Protein AF-A0A926YH05-F1 (afdb_monomer)

Secondary structure (DSSP, 8-state):
--PPPPTHHHHHHHHHHHHHHHHHHHHS------PPP--HHHHHHHHHHHTSTTS-HHHHHHHHHGGG-------------SSPPTTTT-HHHHHHHSS--

Solvent-accessible surface area (backbone atoms only — not comparable to full-atom values): 6887 Å² total; per-residue (Å²): 140,86,86,79,83,66,80,66,61,64,54,54,54,54,52,53,52,52,52,51,54,56,53,51,63,70,73,53,79,80,86,73,86,78,78,81,76,84,58,68,66,61,52,52,56,53,47,64,67,67,66,51,66,99,54,53,72,65,55,58,50,46,70,69,49,50,87,76,65,80,89,85,86,85,88,79,90,77,83,72,66,95,56,83,54,75,66,73,68,32,72,67,51,38,74,79,54,56,90,84,114

Radius of gyration: 49.0 Å; Cα contacts (8 Å, |Δi|>4): 9; chains: 1; bounding box: 61×43×142 Å

Structure (mmCIF, N/CA/C/O backbone):
data_AF-A0A926YH05-F1
#
_entry.id   AF-A0A926YH05-F1
#
loop_
_atom_site.group_PDB
_atom_site.id
_atom_site.type_symbol
_atom_site.label_atom_id
_atom_site.label_alt_id
_atom_site.label_comp_id
_atom_site.label_asym_id
_atom_site.label_entity_id
_atom_site.label_seq_id
_atom_site.pdbx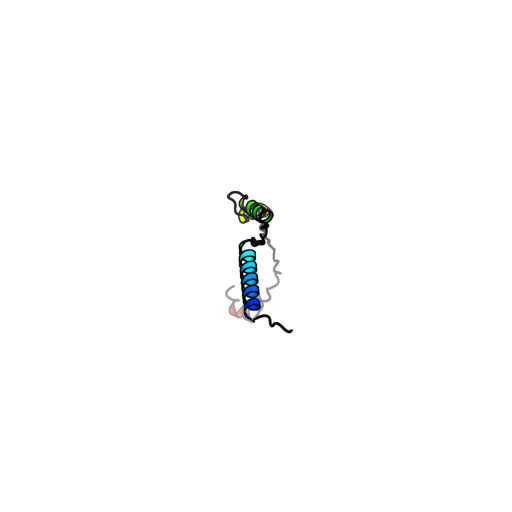_PDB_ins_code
_atom_site.Cartn_x
_atom_site.Cartn_y
_atom_site.Cartn_z
_atom_site.occupancy
_atom_site.B_iso_or_equiv
_atom_site.auth_seq_id
_atom_site.auth_comp_id
_atom_site.auth_asym_id
_atom_site.auth_atom_id
_atom_site.pdbx_PDB_model_num
ATOM 1 N N . MET A 1 1 ? 48.830 -30.789 91.844 1.00 37.47 1 MET A N 1
ATOM 2 C CA . MET A 1 1 ? 47.368 -31.021 91.882 1.00 37.47 1 MET A CA 1
ATOM 3 C C . MET A 1 1 ? 46.812 -30.698 90.504 1.00 37.47 1 MET A C 1
ATOM 5 O O . MET A 1 1 ? 46.842 -29.544 90.108 1.00 37.47 1 MET A O 1
ATOM 9 N N . ARG A 1 2 ? 46.452 -31.716 89.716 1.00 49.06 2 ARG A N 1
ATOM 10 C CA . ARG A 1 2 ? 46.092 -31.577 88.297 1.00 49.06 2 ARG A CA 1
ATOM 11 C C . ARG A 1 2 ? 44.720 -32.228 88.115 1.00 49.06 2 ARG A C 1
ATOM 13 O O . ARG A 1 2 ? 44.640 -33.440 87.953 1.00 49.06 2 ARG A O 1
ATOM 20 N N . PHE A 1 3 ? 43.653 -31.444 88.266 1.00 54.66 3 PHE A N 1
ATOM 21 C CA . PHE A 1 3 ? 42.282 -31.936 88.118 1.00 54.66 3 PHE A CA 1
ATOM 22 C C . PHE A 1 3 ? 41.826 -31.790 86.664 1.00 54.66 3 PHE A C 1
ATOM 24 O O . PHE A 1 3 ? 41.892 -30.719 86.066 1.00 54.66 3 PHE A O 1
ATOM 31 N N . SER A 1 4 ? 41.453 -32.935 86.103 1.00 59.97 4 SER A N 1
ATOM 32 C CA . SER A 1 4 ? 41.059 -33.177 84.719 1.00 59.97 4 SER A CA 1
ATOM 33 C C . SER A 1 4 ? 39.593 -32.785 84.501 1.00 59.97 4 SER A C 1
ATOM 35 O O . SER A 1 4 ? 38.737 -33.186 85.289 1.00 59.97 4 SER A O 1
ATOM 37 N N . TYR A 1 5 ? 39.288 -32.028 83.441 1.00 63.09 5 TYR A N 1
ATOM 38 C CA . TYR A 1 5 ? 37.907 -31.729 83.043 1.00 63.09 5 TYR A CA 1
ATOM 39 C C . TYR A 1 5 ? 37.321 -32.915 82.254 1.00 63.09 5 TYR A C 1
ATOM 41 O O . TYR A 1 5 ? 37.910 -33.314 81.244 1.00 63.09 5 TYR A O 1
ATOM 49 N N . PRO A 1 6 ? 36.177 -33.495 82.664 1.00 63.59 6 PRO A N 1
ATOM 50 C CA . PRO A 1 6 ? 35.617 -34.666 81.999 1.00 63.59 6 PRO A CA 1
ATOM 51 C C . PRO A 1 6 ? 35.012 -34.323 80.624 1.00 63.59 6 PRO A C 1
ATOM 53 O O . PRO A 1 6 ? 34.398 -33.275 80.420 1.00 63.59 6 PRO A O 1
ATOM 56 N N . PHE A 1 7 ? 35.161 -35.255 79.676 1.00 58.03 7 PHE A N 1
ATOM 57 C CA . PHE A 1 7 ? 34.743 -35.181 78.263 1.00 58.03 7 PHE A CA 1
ATOM 58 C C . PHE A 1 7 ? 33.258 -34.822 78.015 1.00 58.03 7 PHE A C 1
ATOM 60 O O . PHE A 1 7 ? 32.892 -34.445 76.901 1.00 58.03 7 PHE A O 1
ATOM 67 N N . SER A 1 8 ? 32.394 -34.908 79.026 1.00 61.12 8 SER A N 1
ATOM 68 C CA . SER A 1 8 ? 30.953 -34.633 78.947 1.00 61.12 8 SER A CA 1
ATOM 69 C C . SER A 1 8 ? 30.611 -33.143 78.818 1.00 61.12 8 SER A C 1
ATOM 71 O O . SER A 1 8 ? 29.596 -32.807 78.207 1.00 61.12 8 SER A O 1
ATOM 73 N N . PHE A 1 9 ? 31.469 -32.238 79.303 1.00 61.59 9 PHE A N 1
ATOM 74 C CA . PHE A 1 9 ? 31.186 -30.795 79.271 1.00 61.59 9 PHE A CA 1
ATOM 75 C C . PHE A 1 9 ? 31.265 -30.204 77.853 1.00 61.59 9 PHE A C 1
ATOM 77 O O . PHE A 1 9 ? 30.486 -29.327 77.484 1.00 61.59 9 PHE A O 1
ATOM 84 N N . ARG A 1 10 ? 32.157 -30.743 77.008 1.00 68.25 10 ARG A N 1
ATOM 85 C CA . ARG A 1 10 ? 32.326 -30.283 75.618 1.00 68.25 10 ARG A CA 1
ATOM 86 C C . ARG A 1 10 ? 31.123 -30.650 74.744 1.00 68.25 10 ARG A C 1
ATOM 88 O O . ARG A 1 10 ? 30.727 -29.847 73.911 1.00 68.25 10 ARG A O 1
ATOM 95 N N . ARG A 1 11 ? 30.507 -31.820 74.970 1.00 64.75 11 ARG A N 1
ATOM 96 C CA . ARG A 1 11 ? 29.294 -32.246 74.247 1.00 64.75 11 ARG A CA 1
ATOM 97 C C . ARG A 1 11 ? 28.085 -31.383 74.601 1.00 64.75 11 ARG A C 1
ATOM 99 O O . ARG A 1 11 ? 27.361 -30.987 73.697 1.00 64.75 11 ARG A O 1
ATOM 106 N N . LEU A 1 12 ? 27.892 -31.043 75.876 1.00 74.06 12 LEU A N 1
ATOM 107 C CA . LEU A 1 12 ? 26.764 -30.206 76.297 1.00 74.06 12 LEU A CA 1
ATOM 108 C C . LEU A 1 12 ? 26.836 -28.798 75.679 1.00 74.06 12 LEU A C 1
ATOM 110 O O . LEU A 1 12 ? 25.826 -28.277 75.211 1.00 74.06 12 LEU A O 1
ATOM 114 N N . ALA A 1 13 ? 28.041 -28.228 75.591 1.00 77.00 13 ALA A N 1
ATOM 115 C CA . ALA A 1 13 ? 28.268 -26.942 74.936 1.00 77.00 13 ALA A CA 1
ATOM 116 C C . ALA A 1 13 ? 27.936 -26.978 73.431 1.00 77.00 13 ALA A C 1
ATOM 118 O O . ALA A 1 13 ? 27.303 -26.055 72.918 1.00 77.00 13 ALA A O 1
ATOM 119 N N . THR A 1 14 ? 28.296 -28.057 72.724 1.00 80.50 14 THR A N 1
ATOM 120 C CA . THR A 1 14 ? 27.949 -28.229 71.301 1.00 80.50 14 THR A CA 1
ATOM 121 C C . THR A 1 14 ? 26.438 -28.338 71.087 1.00 80.50 14 THR A C 1
ATOM 123 O O . THR A 1 14 ? 25.909 -27.739 70.153 1.00 80.50 14 THR A O 1
ATOM 126 N N . TRP A 1 15 ? 25.729 -29.054 71.964 1.00 79.00 15 TRP A N 1
ATOM 127 C CA . TRP A 1 15 ? 24.270 -29.179 71.886 1.00 79.00 15 TRP A CA 1
ATOM 128 C C . TRP A 1 15 ? 23.558 -27.850 72.164 1.00 79.00 15 TRP A C 1
ATOM 130 O O . TRP A 1 15 ? 22.626 -27.500 71.444 1.00 79.00 15 TRP A O 1
ATOM 140 N N . MET A 1 16 ? 24.029 -27.062 73.135 1.00 85.44 16 MET A N 1
ATOM 141 C CA . MET A 1 16 ? 23.469 -25.732 73.417 1.00 85.44 16 MET A CA 1
ATOM 142 C C . MET A 1 16 ? 23.656 -24.759 72.242 1.00 85.44 16 MET A C 1
ATOM 144 O O . MET A 1 16 ? 22.722 -24.040 71.889 1.00 85.44 16 MET A O 1
ATOM 148 N N . ALA A 1 17 ? 24.823 -24.773 71.589 1.00 83.25 17 ALA A N 1
ATOM 149 C CA . ALA A 1 17 ? 25.084 -23.943 70.412 1.00 83.25 17 ALA A CA 1
ATOM 150 C C . ALA A 1 17 ? 24.214 -24.342 69.202 1.00 83.25 17 ALA A C 1
ATOM 152 O O . ALA A 1 17 ? 23.694 -23.470 68.506 1.00 83.25 17 ALA A O 1
ATOM 153 N N . ALA A 1 18 ? 24.008 -25.645 68.978 1.00 81.75 18 ALA A N 1
ATOM 154 C CA . ALA A 1 18 ? 23.159 -26.145 67.896 1.00 81.75 18 ALA A CA 1
ATOM 155 C C . ALA A 1 18 ? 21.683 -25.751 68.082 1.00 81.75 18 ALA A C 1
ATOM 157 O O . ALA A 1 18 ? 21.030 -25.335 67.127 1.00 81.75 18 ALA A O 1
ATOM 158 N N . VAL A 1 19 ? 21.176 -25.818 69.318 1.00 86.38 19 VAL A N 1
ATOM 159 C CA . VAL A 1 19 ? 19.807 -25.390 69.645 1.00 86.38 19 VAL A CA 1
ATOM 160 C C . VAL A 1 19 ? 19.644 -23.880 69.456 1.00 86.38 19 VAL A C 1
ATOM 162 O O . VAL A 1 19 ? 18.663 -23.446 68.858 1.00 86.38 19 VAL A O 1
ATOM 165 N N . GLY A 1 20 ? 20.624 -23.077 69.883 1.00 83.25 20 GLY A N 1
ATOM 166 C CA . GLY A 1 20 ? 20.601 -21.627 69.672 1.00 83.25 20 GLY A CA 1
ATOM 167 C C . GLY A 1 20 ? 20.567 -21.233 68.191 1.00 83.25 20 GLY A C 1
ATOM 168 O O . GLY A 1 20 ? 19.788 -20.365 67.805 1.00 83.25 20 GLY A O 1
ATOM 169 N N . LEU A 1 21 ? 21.353 -21.907 67.344 1.00 83.44 21 LEU A N 1
ATOM 170 C CA . LEU A 1 21 ? 21.382 -21.645 65.902 1.00 83.44 21 LEU A CA 1
ATOM 171 C C . LEU A 1 21 ? 20.088 -22.086 65.201 1.00 83.44 21 LEU A C 1
ATOM 173 O O . LEU A 1 21 ? 19.592 -21.366 64.336 1.00 83.44 21 LEU A O 1
ATOM 177 N N . ALA A 1 22 ? 19.501 -23.215 65.610 1.00 79.06 22 ALA A N 1
ATOM 178 C CA . ALA A 1 22 ? 18.216 -23.675 65.086 1.00 79.06 22 ALA A CA 1
ATOM 179 C C . ALA A 1 22 ? 17.068 -22.709 65.432 1.00 79.06 22 ALA A C 1
ATOM 181 O O . ALA A 1 22 ? 16.231 -22.427 64.581 1.00 79.06 22 ALA A O 1
ATOM 182 N N . ILE A 1 23 ? 17.056 -22.158 66.651 1.00 82.81 23 ILE A N 1
ATOM 183 C CA . ILE A 1 23 ? 16.060 -21.162 67.081 1.00 82.81 23 ILE A CA 1
ATOM 184 C C . ILE A 1 23 ? 16.286 -19.820 66.373 1.00 82.81 23 ILE A C 1
ATOM 186 O O . ILE A 1 23 ? 15.335 -19.176 65.938 1.00 82.81 23 ILE A O 1
ATOM 190 N N . GLY A 1 24 ? 17.542 -19.401 66.200 1.00 78.62 24 GLY A N 1
ATOM 191 C CA . GLY A 1 24 ? 17.861 -18.213 65.410 1.00 78.62 24 GLY A CA 1
ATOM 192 C C . GLY A 1 24 ? 17.348 -18.339 63.973 1.00 78.62 24 GLY A C 1
ATOM 193 O O . GLY A 1 24 ? 16.714 -17.435 63.452 1.00 78.62 24 GLY A O 1
ATOM 194 N N . MET A 1 25 ? 17.521 -19.495 63.340 1.00 75.38 25 MET A N 1
ATOM 195 C CA . MET A 1 25 ? 17.105 -19.687 61.951 1.00 75.38 25 MET A CA 1
ATOM 196 C C . MET A 1 25 ? 15.575 -19.717 61.753 1.00 75.38 25 MET A C 1
ATOM 198 O O . MET A 1 25 ? 15.116 -19.468 60.641 1.00 75.38 25 MET A O 1
ATOM 202 N N . THR A 1 26 ? 14.780 -19.974 62.801 1.00 74.50 26 THR A N 1
ATOM 203 C CA . THR A 1 26 ? 13.306 -19.932 62.728 1.00 74.50 26 THR A CA 1
ATOM 204 C C . THR A 1 26 ? 12.711 -18.565 63.059 1.00 74.50 26 THR A C 1
ATOM 206 O O . THR A 1 26 ? 11.629 -18.255 62.566 1.00 74.50 26 THR A O 1
ATOM 209 N N . LEU A 1 27 ? 13.390 -17.736 63.864 1.00 76.31 27 LEU A N 1
ATOM 210 C CA . LEU A 1 27 ? 12.906 -16.392 64.213 1.00 76.31 27 LEU A CA 1
ATOM 211 C C . LEU A 1 27 ? 13.356 -15.291 63.241 1.00 76.31 27 LEU A C 1
ATOM 213 O O . LEU A 1 27 ? 12.816 -14.186 63.299 1.00 76.31 27 LEU A O 1
ATOM 217 N N . PHE A 1 28 ? 14.322 -15.553 62.358 1.00 76.50 28 PHE A N 1
ATOM 218 C CA . PHE A 1 28 ? 14.759 -14.570 61.366 1.00 76.50 28 PHE A CA 1
ATOM 219 C C . PHE A 1 28 ? 13.897 -14.656 60.093 1.00 76.50 28 PHE A C 1
ATOM 221 O O . PHE A 1 28 ? 13.910 -15.686 59.414 1.00 76.50 28 PHE A O 1
ATOM 228 N N . PRO A 1 29 ? 13.153 -13.594 59.730 1.00 69.56 29 PRO A N 1
ATOM 229 C CA . PRO A 1 29 ? 12.334 -13.598 58.527 1.00 69.56 29 PRO A CA 1
ATOM 230 C C . PRO A 1 29 ? 13.216 -13.640 57.276 1.00 69.56 29 PRO A C 1
ATOM 232 O O . PRO A 1 29 ? 14.224 -12.940 57.164 1.00 69.56 29 PRO A O 1
ATOM 235 N N . SER A 1 30 ? 12.817 -14.459 56.309 1.00 69.94 30 SER A N 1
ATOM 236 C CA . SER A 1 30 ? 13.467 -14.554 55.006 1.00 69.94 30 SER A CA 1
ATOM 237 C C . SER A 1 30 ? 13.197 -13.267 54.221 1.00 69.94 30 SER A C 1
ATOM 239 O O . SER A 1 30 ? 12.054 -13.001 53.847 1.00 69.94 30 SER A O 1
ATOM 241 N N . ILE A 1 31 ? 14.229 -12.460 53.957 1.00 72.25 31 ILE A N 1
ATOM 242 C CA . ILE A 1 31 ? 14.104 -11.306 53.056 1.00 72.25 31 ILE A CA 1
ATOM 243 C C . ILE A 1 31 ? 13.901 -11.862 51.645 1.00 72.25 31 ILE A C 1
ATOM 245 O O . ILE A 1 31 ? 14.846 -12.267 50.972 1.00 72.25 31 ILE A O 1
ATOM 249 N N . SER A 1 32 ? 12.644 -11.940 51.221 1.00 70.94 32 SER A N 1
ATOM 250 C CA . SER A 1 32 ? 12.293 -12.318 49.856 1.00 70.94 32 SER A CA 1
ATOM 251 C C . SER A 1 32 ? 12.566 -11.121 48.951 1.00 70.94 32 SER A C 1
ATOM 253 O O . SER A 1 32 ? 11.982 -10.056 49.146 1.00 70.94 32 SER A O 1
ATOM 255 N N . ALA A 1 33 ? 13.463 -11.275 47.979 1.00 67.62 33 ALA A N 1
ATOM 256 C CA . ALA A 1 33 ? 13.708 -10.255 46.969 1.00 67.62 33 ALA A CA 1
ATOM 257 C C . ALA A 1 33 ? 12.452 -10.108 46.096 1.00 67.62 33 ALA A C 1
ATOM 259 O O . ALA A 1 33 ? 12.186 -10.942 45.231 1.00 67.62 33 ALA A O 1
ATOM 260 N N . GLN A 1 34 ? 11.652 -9.073 46.348 1.00 65.94 34 GLN A N 1
ATOM 261 C CA . GLN A 1 34 ? 10.530 -8.729 45.483 1.00 65.94 34 GLN A CA 1
ATOM 262 C C . GLN A 1 34 ? 11.050 -7.881 44.327 1.00 65.94 34 GLN A C 1
ATOM 264 O O . GLN A 1 34 ? 11.446 -6.733 44.512 1.00 65.94 34 GLN A O 1
ATOM 269 N N . ALA A 1 35 ? 11.084 -8.469 43.133 1.00 64.25 35 ALA A N 1
ATOM 270 C CA . ALA A 1 35 ? 11.266 -7.708 41.909 1.00 64.25 35 ALA A CA 1
ATOM 271 C C . ALA A 1 35 ? 9.957 -6.967 41.608 1.00 64.25 35 ALA A C 1
ATOM 273 O O . ALA A 1 35 ? 8.915 -7.600 41.435 1.00 64.25 35 ALA A O 1
ATOM 274 N N . GLU A 1 36 ? 10.006 -5.637 41.560 1.00 66.56 36 GLU A N 1
ATOM 275 C CA . GLU A 1 36 ? 8.882 -4.817 41.115 1.00 66.56 36 GLU A CA 1
ATOM 276 C C . GLU A 1 36 ? 8.693 -5.034 39.604 1.00 66.56 36 GLU A C 1
ATOM 278 O O . GLU A 1 36 ? 9.609 -4.753 38.821 1.00 66.56 36 GLU A O 1
ATOM 283 N N . PRO A 1 37 ? 7.553 -5.583 39.152 1.00 62.59 37 PRO A N 1
ATOM 284 C CA . PRO A 1 37 ? 7.350 -5.803 37.735 1.00 62.59 37 PRO A CA 1
ATOM 285 C C . PRO A 1 37 ? 7.129 -4.442 37.067 1.00 62.59 37 PRO A C 1
ATOM 287 O O . PRO A 1 37 ? 6.187 -3.722 37.404 1.00 62.59 37 PRO A O 1
ATOM 290 N N . LEU A 1 38 ? 7.979 -4.103 36.092 1.00 62.12 38 LEU A N 1
ATOM 291 C CA . LEU A 1 38 ? 7.852 -2.938 35.204 1.00 62.12 38 LEU A CA 1
ATOM 292 C C . LEU A 1 38 ? 6.572 -3.053 34.348 1.00 62.12 38 LEU A C 1
ATOM 294 O O . LEU A 1 38 ? 6.621 -3.290 33.145 1.00 62.12 38 LEU A O 1
ATOM 298 N N . THR A 1 39 ? 5.401 -2.918 34.966 1.00 60.41 39 THR A N 1
ATOM 29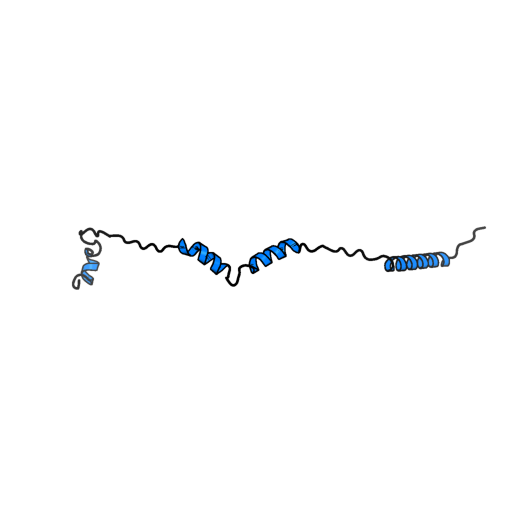9 C CA . THR A 1 39 ? 4.101 -3.220 34.338 1.00 60.41 39 THR A CA 1
ATOM 300 C C . THR A 1 39 ? 3.410 -1.963 33.812 1.00 60.41 39 THR A C 1
ATOM 302 O O . THR A 1 39 ? 2.397 -2.051 33.130 1.00 60.41 39 THR A O 1
ATOM 305 N N . SER A 1 40 ? 3.945 -0.767 34.059 1.00 59.75 40 SER A N 1
ATOM 306 C CA . SER A 1 40 ? 3.240 0.474 33.704 1.00 59.75 40 SER A CA 1
ATOM 307 C C . SER A 1 40 ? 3.409 0.875 32.225 1.00 59.75 40 SER A C 1
ATOM 309 O O . SER A 1 40 ? 2.440 1.226 31.546 1.00 59.75 40 SER A O 1
ATOM 311 N N . ALA A 1 41 ? 4.616 0.738 31.663 1.00 60.81 41 ALA A N 1
ATOM 312 C CA . ALA A 1 41 ? 4.890 1.171 30.287 1.00 60.81 41 ALA A CA 1
ATOM 313 C C . ALA A 1 41 ? 4.346 0.198 29.221 1.00 60.81 41 ALA A C 1
ATOM 315 O O . ALA A 1 41 ? 3.747 0.628 28.234 1.00 60.81 41 ALA A O 1
ATOM 316 N N . ALA A 1 42 ? 4.496 -1.114 29.432 1.00 60.22 42 ALA A N 1
ATOM 317 C CA . ALA A 1 42 ? 4.048 -2.129 28.474 1.00 60.22 42 ALA A CA 1
ATOM 318 C C . ALA A 1 42 ? 2.513 -2.220 28.382 1.00 60.22 42 ALA A C 1
ATOM 320 O O . ALA A 1 42 ? 1.961 -2.377 27.294 1.00 60.22 42 ALA A O 1
ATOM 321 N N . SER A 1 43 ? 1.817 -2.049 29.509 1.00 58.84 43 SER A N 1
ATOM 322 C CA . SER A 1 43 ? 0.350 -2.108 29.568 1.00 58.84 43 SER A CA 1
ATOM 323 C C . SER A 1 43 ? -0.310 -0.931 28.852 1.00 58.84 43 SER A C 1
ATOM 325 O O . SER A 1 43 ? -1.335 -1.101 28.195 1.00 58.84 43 SER A O 1
ATOM 327 N N . THR A 1 44 ? 0.302 0.255 28.927 1.00 59.09 44 THR A N 1
ATOM 328 C CA . THR A 1 44 ? -0.202 1.465 28.261 1.00 59.09 44 THR A CA 1
ATOM 329 C C . THR A 1 44 ? -0.037 1.373 26.741 1.00 59.09 44 THR A C 1
ATOM 331 O O . THR A 1 44 ? -0.958 1.712 25.998 1.00 59.09 44 THR A O 1
ATOM 334 N N . ALA A 1 45 ? 1.094 0.838 26.263 1.00 60.50 45 ALA A N 1
ATOM 335 C CA . ALA A 1 45 ? 1.320 0.595 24.836 1.00 60.50 45 ALA A CA 1
ATOM 336 C C . ALA A 1 45 ? 0.362 -0.468 24.265 1.00 60.50 45 ALA A C 1
ATOM 338 O O . ALA A 1 45 ? -0.183 -0.288 23.176 1.00 60.50 45 ALA A O 1
ATOM 339 N N . ALA A 1 46 ? 0.096 -1.541 25.019 1.00 60.22 46 ALA A N 1
ATOM 340 C CA . ALA A 1 46 ? -0.873 -2.564 24.629 1.00 60.22 46 ALA A CA 1
ATOM 341 C C . ALA A 1 46 ? -2.314 -2.018 24.588 1.00 60.22 46 ALA A C 1
ATOM 343 O O . ALA A 1 46 ? -3.058 -2.308 23.650 1.00 60.22 46 ALA A O 1
ATOM 344 N N . GLN A 1 47 ? -2.694 -1.170 25.553 1.00 59.19 47 GLN A N 1
ATOM 345 C CA . GLN A 1 47 ? -4.019 -0.545 25.577 1.00 59.19 47 GLN A CA 1
ATOM 346 C C . GLN A 1 47 ? -4.229 0.461 24.438 1.00 59.19 47 GLN A C 1
ATOM 348 O O . GLN A 1 47 ? -5.309 0.478 23.847 1.00 59.19 47 GLN A O 1
ATOM 353 N N . ALA A 1 48 ? -3.202 1.233 24.067 1.00 59.78 48 ALA A N 1
ATOM 354 C CA . ALA A 1 48 ? -3.251 2.150 22.924 1.00 59.78 48 ALA A CA 1
ATOM 355 C C . ALA A 1 48 ? -3.444 1.423 21.577 1.00 59.78 48 ALA A C 1
ATOM 357 O O . ALA A 1 48 ? -4.033 1.973 20.650 1.00 59.78 48 ALA A O 1
ATOM 358 N N . MET A 1 49 ? -2.988 0.171 21.475 1.00 58.53 49 MET A N 1
ATOM 359 C CA . MET A 1 49 ? -3.222 -0.686 20.308 1.00 58.53 49 MET A CA 1
ATOM 360 C C . MET A 1 49 ? -4.653 -1.248 20.273 1.00 58.53 49 MET A C 1
ATOM 362 O O . MET A 1 49 ? -5.213 -1.441 19.197 1.00 58.53 49 MET A O 1
ATOM 366 N N . SER A 1 50 ? -5.261 -1.478 21.441 1.00 56.62 50 SER A N 1
ATOM 367 C CA . SER A 1 50 ? -6.639 -1.976 21.569 1.00 56.62 50 SER A CA 1
ATOM 368 C C . SER A 1 50 ? -7.721 -0.889 21.520 1.00 56.62 50 SER A C 1
ATOM 370 O O . SER A 1 50 ? -8.890 -1.207 21.329 1.00 56.62 50 SER A O 1
ATOM 372 N N . SER A 1 51 ? -7.360 0.391 21.672 1.00 55.62 51 SER A N 1
ATOM 373 C CA . SER A 1 51 ? -8.308 1.516 21.680 1.00 55.62 51 SER A CA 1
ATOM 374 C C . SER A 1 51 ? -8.652 2.062 20.286 1.00 55.62 51 SER A C 1
ATOM 376 O O . SER A 1 51 ? -9.399 3.034 20.171 1.00 55.62 51 SER A O 1
ATOM 378 N N . SER A 1 52 ? -8.168 1.427 19.212 1.00 58.00 52 SER A N 1
ATOM 379 C CA . SER A 1 52 ? -8.429 1.819 17.819 1.00 58.00 52 SER A CA 1
ATOM 380 C C . SER A 1 52 ? -9.822 1.395 17.311 1.00 58.00 52 SER A C 1
ATOM 382 O O . SER A 1 52 ? -9.960 0.894 16.204 1.00 58.00 52 SER A O 1
ATOM 384 N N . GLY A 1 53 ? -10.883 1.592 18.104 1.00 62.12 53 GLY A N 1
ATOM 385 C CA . GLY A 1 53 ? -12.269 1.317 17.694 1.00 62.12 53 GLY A CA 1
ATOM 386 C C . GLY A 1 53 ? -12.512 -0.103 17.136 1.00 62.12 53 GLY A C 1
ATOM 387 O O . GLY A 1 53 ? -11.666 -0.985 17.248 1.00 62.12 53 GLY A O 1
ATOM 388 N N . PRO A 1 54 ? -13.667 -0.372 16.504 1.00 64.19 54 PRO A N 1
ATOM 389 C CA . PRO A 1 54 ? -13.931 -1.661 15.853 1.00 64.19 54 PRO A CA 1
ATOM 390 C C . PRO A 1 54 ? -13.143 -1.866 14.541 1.00 64.19 54 PRO A C 1
ATOM 392 O O . PRO A 1 54 ? -13.390 -2.832 13.821 1.00 64.19 54 PRO A O 1
ATOM 395 N N . SER A 1 55 ? -12.225 -0.962 14.183 1.00 67.12 55 SER A N 1
ATOM 396 C CA . SER A 1 55 ? -11.467 -1.024 12.932 1.00 67.12 55 SER A CA 1
ATOM 397 C C . SER A 1 55 ? -10.097 -1.661 13.144 1.00 67.12 55 SER A C 1
ATOM 399 O O . SER A 1 55 ? -9.291 -1.177 13.931 1.00 67.12 55 SER A O 1
ATOM 401 N N . SER A 1 56 ? -9.803 -2.721 12.392 1.00 82.50 56 SER A N 1
ATOM 402 C CA . SER A 1 56 ? -8.464 -3.317 12.342 1.00 82.50 56 SER A CA 1
ATOM 403 C C . SER A 1 56 ? -7.409 -2.277 11.936 1.00 82.50 56 SER A C 1
ATOM 405 O O . SER A 1 56 ? -7.671 -1.425 11.083 1.00 82.50 56 SER A O 1
ATOM 407 N N . PHE A 1 57 ? -6.188 -2.397 12.476 1.00 84.00 57 PHE A N 1
ATOM 408 C CA . PHE A 1 57 ? -5.015 -1.615 12.052 1.00 84.00 57 PHE A CA 1
ATOM 409 C C . PHE A 1 57 ? -4.866 -1.583 10.522 1.00 84.00 57 PHE A C 1
ATOM 411 O O . PHE A 1 57 ? -4.580 -0.537 9.938 1.00 84.00 57 PHE A O 1
ATOM 418 N N . VAL A 1 58 ? -5.131 -2.718 9.866 1.00 85.62 58 VAL A N 1
ATOM 419 C CA . VAL A 1 58 ? -5.067 -2.846 8.405 1.00 85.62 58 VAL A CA 1
ATOM 420 C C . VAL A 1 58 ? -6.063 -1.903 7.729 1.00 85.62 58 VAL A C 1
ATOM 422 O O . VAL A 1 58 ? -5.707 -1.214 6.779 1.00 85.62 58 VAL A O 1
ATOM 425 N N . THR A 1 59 ? -7.290 -1.804 8.243 1.00 89.06 59 THR A N 1
ATOM 426 C CA . THR A 1 59 ? -8.330 -0.917 7.704 1.00 89.06 59 THR A CA 1
ATOM 427 C C . THR A 1 59 ? -7.944 0.555 7.850 1.00 89.06 59 THR A C 1
ATOM 429 O O . THR A 1 59 ? -8.113 1.328 6.909 1.00 89.06 59 THR A O 1
ATOM 432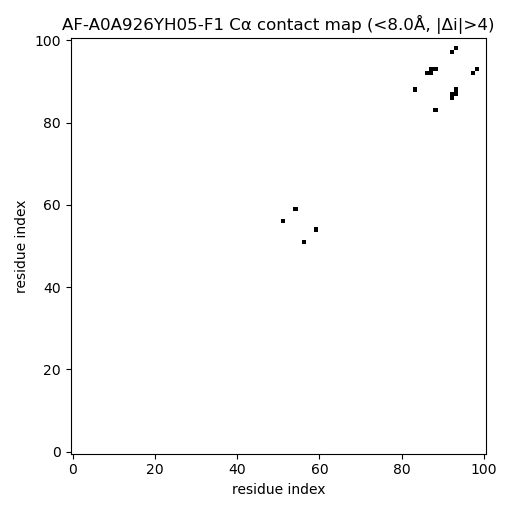 N N . ALA A 1 60 ? -7.372 0.948 8.992 1.00 89.50 60 ALA A N 1
ATOM 433 C CA . ALA A 1 60 ? -6.895 2.316 9.210 1.00 89.50 60 ALA A CA 1
ATOM 434 C C . ALA A 1 60 ? -5.745 2.683 8.256 1.00 89.50 60 ALA A C 1
ATOM 436 O O . ALA A 1 60 ? -5.731 3.778 7.688 1.00 89.50 60 ALA A O 1
ATOM 437 N N . ALA A 1 61 ? -4.811 1.754 8.038 1.00 90.62 61 ALA A N 1
ATOM 438 C CA . ALA A 1 61 ? -3.726 1.933 7.083 1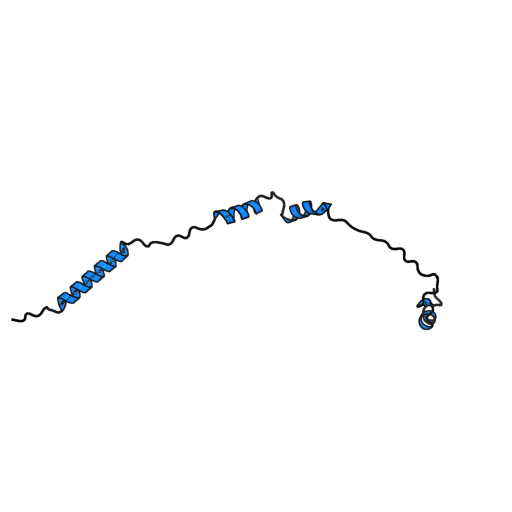.00 90.62 61 ALA A CA 1
ATOM 439 C C . ALA A 1 61 ? -4.266 2.090 5.656 1.00 90.62 61 ALA A C 1
ATOM 441 O O . ALA A 1 61 ? -3.942 3.077 4.998 1.00 90.62 61 ALA A O 1
ATOM 442 N N . VAL A 1 62 ? -5.145 1.184 5.209 1.00 92.75 62 VAL A N 1
ATOM 443 C CA . VAL A 1 62 ? -5.759 1.220 3.871 1.00 92.75 62 VAL A CA 1
ATOM 444 C C . VAL A 1 62 ? -6.532 2.519 3.643 1.00 92.75 62 VAL A C 1
ATOM 446 O O . VAL A 1 62 ? -6.346 3.147 2.607 1.00 92.75 62 VAL A O 1
ATOM 449 N N . ASN A 1 63 ? -7.322 2.983 4.615 1.00 92.88 63 ASN A N 1
ATOM 450 C CA . ASN A 1 63 ? -8.044 4.256 4.504 1.00 92.88 63 ASN A CA 1
ATOM 451 C C . ASN A 1 63 ? -7.102 5.460 4.354 1.00 92.88 63 ASN A C 1
ATOM 453 O O . ASN A 1 63 ? -7.438 6.425 3.671 1.00 92.88 63 ASN A O 1
ATOM 457 N N . ARG A 1 64 ? -5.914 5.408 4.973 1.00 94.19 64 ARG A N 1
ATOM 458 C CA . ARG A 1 64 ? -4.906 6.469 4.874 1.00 94.19 64 ARG A CA 1
ATOM 459 C C . ARG A 1 64 ? -4.170 6.463 3.534 1.00 94.19 64 ARG A C 1
ATOM 461 O O . ARG A 1 64 ? -3.883 7.538 3.016 1.00 94.19 64 ARG A O 1
ATOM 468 N N . VAL A 1 65 ? -3.832 5.289 2.994 1.00 96.00 65 VAL A N 1
ATOM 469 C CA . VAL A 1 65 ? -3.046 5.183 1.747 1.00 96.00 65 VAL A CA 1
ATOM 470 C C . VAL A 1 65 ? -3.895 5.074 0.482 1.00 96.00 65 VAL A C 1
ATOM 472 O O . VAL A 1 65 ? -3.404 5.406 -0.591 1.00 96.00 65 VAL A O 1
ATOM 475 N N . GLY A 1 66 ? -5.158 4.653 0.587 1.00 96.06 66 GLY A N 1
ATOM 476 C CA . GLY A 1 66 ? -6.052 4.391 -0.544 1.00 96.06 66 GLY A CA 1
ATOM 477 C C . GLY A 1 66 ? -6.111 5.519 -1.583 1.00 96.06 66 GLY A C 1
ATOM 478 O O . GLY A 1 66 ? -5.883 5.237 -2.756 1.00 96.06 66 GLY A O 1
ATOM 479 N N . PRO A 1 67 ? -6.317 6.794 -1.188 1.00 96.06 67 PRO A N 1
ATOM 480 C CA . PRO A 1 67 ? -6.368 7.913 -2.134 1.00 96.06 67 PRO A CA 1
ATOM 481 C C . PRO A 1 67 ? -5.056 8.195 -2.884 1.00 96.06 67 PRO A C 1
ATOM 483 O O . PRO A 1 67 ? -5.077 8.876 -3.903 1.00 96.06 67 PRO A O 1
ATOM 486 N N . ALA A 1 68 ? -3.916 7.712 -2.380 1.00 96.62 68 ALA A N 1
ATOM 487 C CA . ALA A 1 68 ? -2.608 7.925 -2.998 1.00 96.62 68 ALA A CA 1
ATOM 488 C C . ALA A 1 68 ? -2.248 6.858 -4.050 1.00 96.62 68 ALA A C 1
ATOM 490 O O . ALA A 1 68 ? -1.269 7.024 -4.775 1.00 96.62 68 ALA A O 1
ATOM 491 N N . VAL A 1 69 ? -3.004 5.758 -4.137 1.00 96.19 69 VAL A N 1
ATOM 492 C CA . VAL A 1 69 ? -2.745 4.661 -5.079 1.00 96.19 69 VAL A CA 1
ATOM 493 C C . VAL A 1 69 ? -3.525 4.900 -6.370 1.00 96.19 69 VAL A C 1
ATOM 495 O O . VAL A 1 69 ? -4.747 5.017 -6.347 1.00 96.19 69 VAL A O 1
ATOM 498 N N . VAL A 1 70 ? -2.825 4.941 -7.507 1.00 96.12 70 VAL A N 1
ATOM 499 C CA . VAL A 1 70 ? -3.425 5.197 -8.828 1.00 96.12 70 VAL A CA 1
ATOM 500 C C . VAL A 1 70 ? -3.116 4.075 -9.818 1.00 96.12 70 VAL A C 1
ATOM 502 O O . VAL A 1 70 ? -2.045 3.469 -9.769 1.00 96.12 70 VAL A O 1
ATOM 505 N N . ARG A 1 71 ? -4.051 3.813 -10.742 1.00 96.56 71 ARG A N 1
ATOM 506 C CA . ARG A 1 71 ? -3.812 2.955 -11.911 1.00 96.56 71 ARG A CA 1
ATOM 507 C C . ARG A 1 71 ? -3.251 3.809 -13.042 1.00 96.56 71 ARG A C 1
ATOM 509 O O . ARG A 1 71 ? -3.829 4.840 -13.372 1.00 96.56 71 ARG A O 1
ATOM 516 N N . ILE A 1 72 ? -2.141 3.370 -13.624 1.00 96.00 72 ILE A N 1
ATOM 517 C CA . ILE A 1 72 ? -1.524 4.019 -14.779 1.00 96.00 72 ILE A CA 1
ATOM 518 C C . ILE A 1 72 ? -1.677 3.074 -15.965 1.00 96.00 72 ILE A C 1
ATOM 520 O O . ILE A 1 72 ? -1.088 1.995 -15.971 1.00 96.00 72 ILE A O 1
ATOM 524 N N . ASP A 1 73 ? -2.448 3.503 -16.959 1.00 95.94 73 ASP A N 1
ATOM 525 C CA . ASP A 1 73 ? -2.583 2.818 -18.240 1.00 95.94 73 ASP A CA 1
ATOM 526 C C . ASP A 1 73 ? -1.716 3.580 -19.257 1.00 95.94 73 ASP A C 1
ATOM 528 O O . ASP A 1 73 ? -1.832 4.800 -19.388 1.00 95.94 73 ASP A O 1
ATOM 532 N N . THR A 1 74 ? -0.792 2.887 -19.929 1.00 94.50 74 THR A N 1
ATOM 533 C CA . THR A 1 74 ? 0.088 3.502 -20.937 1.00 94.50 74 THR A CA 1
ATOM 534 C C . THR A 1 74 ? -0.132 2.849 -22.289 1.00 94.50 74 THR A C 1
ATOM 536 O O . THR A 1 74 ? -0.203 1.627 -22.400 1.00 94.50 74 THR A O 1
ATOM 539 N N . GLU A 1 75 ? -0.220 3.676 -23.324 1.00 94.12 75 GLU A N 1
ATOM 540 C CA . GLU A 1 75 ? -0.336 3.239 -24.709 1.00 94.12 75 GLU A CA 1
ATOM 541 C C . GLU A 1 75 ? 0.858 3.766 -25.501 1.00 94.12 75 GLU A C 1
ATOM 543 O O . GLU A 1 75 ? 1.378 4.854 -25.235 1.00 94.12 75 GLU A O 1
ATOM 548 N N . ARG A 1 76 ? 1.312 2.988 -26.485 1.00 92.19 76 ARG A N 1
ATOM 549 C CA . ARG A 1 76 ? 2.390 3.397 -27.383 1.00 92.19 76 ARG A CA 1
ATOM 550 C C . ARG A 1 76 ? 2.027 3.072 -28.819 1.00 92.19 76 ARG A C 1
ATOM 552 O O . ARG A 1 76 ? 1.829 1.911 -29.169 1.00 92.19 76 ARG A O 1
ATOM 559 N N . THR A 1 77 ? 2.069 4.089 -29.670 1.00 89.56 77 THR A N 1
ATOM 560 C CA . THR A 1 77 ? 2.023 3.901 -31.119 1.00 89.56 77 THR A CA 1
ATOM 561 C C . THR A 1 77 ? 3.340 3.296 -31.598 1.00 89.56 77 THR A C 1
ATOM 563 O O . THR A 1 77 ? 4.405 3.901 -31.455 1.00 89.56 77 TH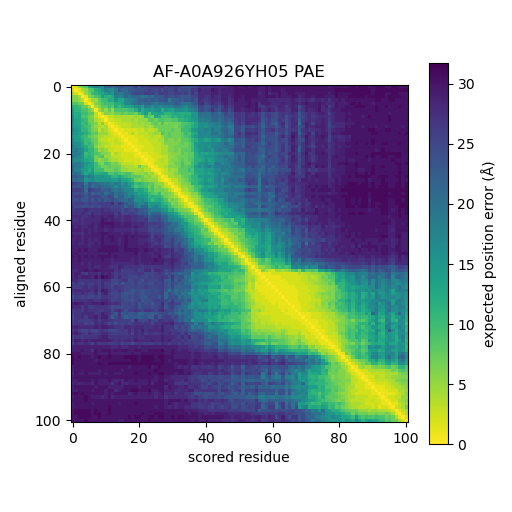R A O 1
ATOM 566 N N . VAL A 1 78 ? 3.276 2.091 -32.166 1.00 83.62 78 VAL A N 1
ATOM 567 C CA . VAL A 1 78 ? 4.412 1.441 -32.830 1.00 83.62 78 VAL A CA 1
ATOM 568 C C . VAL A 1 78 ? 4.290 1.682 -34.327 1.00 83.62 78 VAL A C 1
ATOM 570 O O . VAL A 1 78 ? 3.48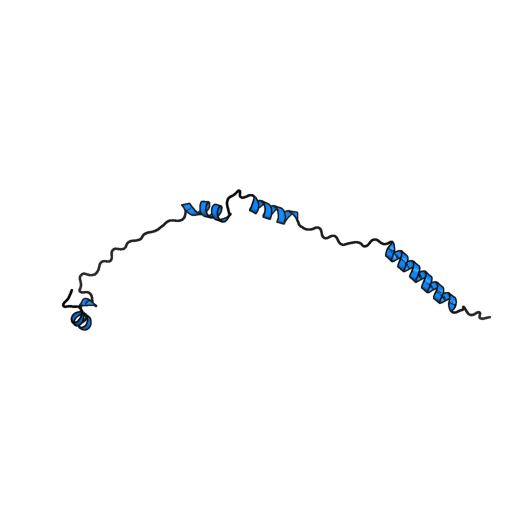1 1.049 -35.003 1.00 83.62 78 VAL A O 1
ATOM 573 N N . THR A 1 79 ? 5.107 2.590 -34.858 1.00 81.56 79 THR A N 1
ATOM 574 C CA . THR A 1 79 ? 5.248 2.752 -36.306 1.00 81.56 79 THR A CA 1
ATOM 575 C C . THR A 1 79 ? 6.045 1.567 -36.837 1.00 81.56 79 THR A C 1
ATOM 577 O O . THR A 1 79 ? 7.272 1.541 -36.736 1.00 81.56 79 THR A O 1
ATOM 580 N N . ARG A 1 80 ? 5.353 0.556 -37.374 1.00 71.44 80 ARG A N 1
ATOM 581 C CA . ARG A 1 80 ? 6.004 -0.451 -38.217 1.00 71.44 80 ARG A CA 1
ATOM 582 C C . ARG A 1 80 ? 6.481 0.281 -39.462 1.00 71.44 80 ARG A C 1
ATOM 584 O O . ARG A 1 80 ? 5.685 0.948 -40.122 1.00 71.44 80 ARG A O 1
ATOM 591 N N . GLN A 1 81 ? 7.780 0.229 -39.735 1.00 70.00 81 GLN A N 1
ATOM 592 C CA . GLN A 1 81 ? 8.308 0.724 -40.999 1.00 70.00 81 GLN A CA 1
ATOM 593 C C . GLN A 1 81 ? 7.561 -0.046 -42.086 1.00 70.00 81 GLN A C 1
ATOM 595 O O . GLN A 1 81 ? 7.590 -1.266 -42.081 1.00 70.00 81 GLN A O 1
ATOM 600 N N . THR A 1 82 ? 6.867 0.640 -42.992 1.00 60.53 82 THR A N 1
ATOM 601 C CA . THR A 1 82 ? 6.205 0.036 -44.166 1.00 60.53 82 THR A CA 1
ATOM 602 C C . THR A 1 82 ? 7.236 -0.462 -45.199 1.00 60.53 82 THR A C 1
ATOM 604 O O . THR A 1 82 ? 6.964 -0.517 -46.392 1.00 60.53 82 THR A O 1
ATOM 607 N N . GLY A 1 83 ? 8.455 -0.761 -44.746 1.00 64.62 83 GLY A N 1
ATOM 608 C CA . GLY A 1 83 ? 9.368 -1.663 -45.420 1.00 64.62 83 GLY A CA 1
ATOM 609 C C . GLY A 1 83 ? 8.951 -3.073 -45.038 1.00 64.62 83 GLY A C 1
ATOM 610 O O . GLY A 1 83 ? 8.421 -3.299 -43.952 1.00 64.62 83 GLY A O 1
ATOM 611 N N . SER A 1 84 ? 9.106 -3.990 -45.971 1.00 64.69 84 SER A N 1
ATOM 612 C CA . SER A 1 84 ? 8.779 -5.392 -45.797 1.00 64.69 84 SER A CA 1
ATOM 613 C C . SER A 1 84 ? 9.325 -5.929 -44.452 1.00 64.69 84 SER A C 1
ATOM 615 O O . SER A 1 84 ? 10.365 -5.500 -43.945 1.00 64.69 84 SER A O 1
ATOM 617 N N . ASP A 1 85 ? 8.512 -6.744 -43.777 1.00 73.94 85 ASP A N 1
ATOM 618 C CA . ASP A 1 85 ? 8.890 -7.341 -42.497 1.00 73.94 85 ASP A CA 1
ATOM 619 C C . ASP A 1 85 ? 9.973 -8.394 -42.796 1.00 73.94 85 ASP A C 1
ATOM 621 O O . ASP A 1 85 ? 9.691 -9.306 -43.580 1.00 73.94 85 ASP A O 1
ATOM 625 N N . PRO A 1 86 ? 11.181 -8.318 -42.203 1.00 74.88 86 PRO A N 1
ATOM 626 C CA . PRO A 1 86 ? 12.266 -9.261 -42.484 1.00 74.88 86 PRO A CA 1
ATOM 627 C C . PRO A 1 86 ? 11.862 -10.732 -42.314 1.00 74.88 86 PRO A C 1
ATOM 629 O O . PRO A 1 86 ? 12.439 -11.613 -42.946 1.00 74.88 86 PRO A O 1
ATOM 632 N N . LEU A 1 87 ? 10.858 -11.004 -41.472 1.00 79.69 87 LEU A N 1
ATOM 633 C CA . LEU A 1 87 ? 10.268 -12.331 -41.302 1.00 79.69 87 LEU A CA 1
ATOM 634 C C . LEU A 1 87 ? 9.424 -12.731 -42.527 1.00 79.69 87 LEU A C 1
ATOM 636 O O . LEU A 1 87 ? 9.539 -13.844 -43.033 1.00 79.69 87 LEU A O 1
ATOM 640 N N . LEU A 1 88 ? 8.602 -11.813 -43.042 1.00 77.75 88 LEU A N 1
ATOM 641 C CA . LEU A 1 88 ? 7.759 -12.038 -44.222 1.00 77.75 88 LEU A CA 1
ATOM 642 C C . LEU A 1 88 ? 8.568 -12.153 -45.524 1.00 77.75 88 LEU A C 1
ATOM 644 O O . LEU A 1 88 ? 8.064 -12.674 -46.518 1.00 77.75 88 LEU A O 1
ATOM 648 N N . GLU A 1 89 ? 9.816 -11.693 -45.532 1.00 78.56 89 GLU A N 1
ATOM 649 C CA . GLU A 1 89 ? 10.748 -11.841 -46.655 1.00 78.56 89 GLU A CA 1
ATOM 650 C C . GLU A 1 89 ? 11.524 -13.166 -46.645 1.00 78.56 89 GLU A C 1
ATOM 652 O O . GLU A 1 89 ? 12.129 -13.518 -47.662 1.00 78.56 89 GLU A O 1
ATOM 657 N N . ASP A 1 90 ? 11.503 -13.921 -45.539 1.00 85.81 90 ASP A N 1
ATOM 658 C CA . ASP A 1 90 ? 12.252 -15.173 -45.411 1.00 85.81 90 ASP A CA 1
ATOM 659 C C . ASP A 1 90 ? 11.738 -16.235 -46.412 1.00 85.81 90 ASP A C 1
ATOM 661 O O . ASP A 1 90 ? 10.553 -16.598 -46.396 1.00 85.81 90 ASP A O 1
ATOM 665 N N . PRO A 1 91 ? 12.611 -16.796 -47.277 1.00 83.69 91 PRO A N 1
ATOM 666 C CA . PRO A 1 91 ? 12.262 -17.887 -48.181 1.00 83.69 91 PRO A CA 1
ATOM 667 C C . PRO A 1 91 ? 11.641 -19.110 -47.504 1.00 83.69 91 PRO A C 1
ATOM 669 O O . PRO A 1 91 ? 10.841 -19.792 -48.144 1.00 83.69 91 PRO A O 1
ATOM 672 N N . PHE A 1 92 ? 12.016 -19.427 -46.260 1.00 87.94 92 PHE A N 1
ATOM 673 C CA . PHE A 1 92 ? 11.396 -20.520 -45.515 1.00 87.94 92 PHE A CA 1
ATOM 674 C C . PHE A 1 92 ? 9.951 -20.157 -45.174 1.00 87.94 92 PHE A C 1
ATOM 676 O O . PHE A 1 92 ? 9.031 -20.830 -45.631 1.00 87.94 92 PHE A O 1
ATOM 683 N N . PHE A 1 93 ? 9.735 -19.050 -44.461 1.00 86.44 93 PHE A N 1
ATOM 684 C CA . PHE A 1 93 ? 8.408 -18.619 -44.016 1.00 86.44 93 PHE A CA 1
ATOM 685 C C . PHE A 1 93 ? 7.410 -18.471 -45.175 1.00 86.44 93 PHE A C 1
ATOM 687 O O . PHE A 1 93 ? 6.296 -18.992 -45.108 1.00 86.44 93 PHE A O 1
ATOM 694 N N . ARG A 1 94 ? 7.839 -17.861 -46.288 1.00 82.12 94 ARG A N 1
ATOM 695 C CA . ARG A 1 94 ? 7.008 -17.681 -47.490 1.00 82.12 94 ARG A CA 1
ATOM 696 C C . ARG A 1 94 ? 6.554 -18.991 -48.131 1.00 82.12 94 ARG A C 1
ATOM 698 O O . ARG A 1 94 ? 5.459 -19.042 -48.671 1.00 82.12 94 ARG A O 1
ATOM 705 N N . ARG A 1 95 ? 7.364 -20.053 -48.081 1.00 83.44 95 ARG A N 1
ATOM 706 C CA . ARG A 1 95 ? 6.989 -21.360 -48.656 1.00 83.44 95 ARG A CA 1
ATOM 707 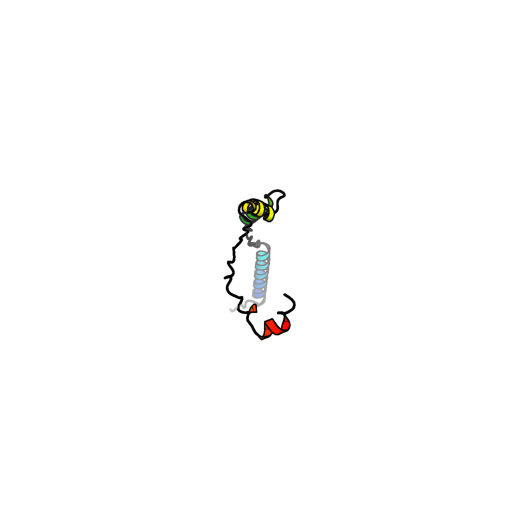C C . ARG A 1 95 ? 5.935 -22.093 -47.832 1.00 83.44 95 ARG A C 1
ATOM 709 O O . ARG A 1 95 ? 5.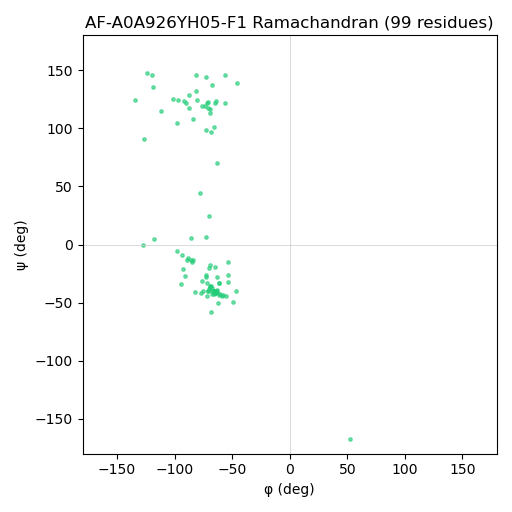209 -22.902 -48.395 1.00 83.44 95 ARG A O 1
ATOM 716 N N . PHE A 1 96 ? 5.889 -21.851 -46.523 1.00 85.00 96 PHE A N 1
ATOM 717 C CA . PHE A 1 96 ? 4.956 -22.523 -45.615 1.00 85.00 96 PHE A CA 1
ATOM 718 C C . PHE A 1 96 ? 3.669 -21.728 -45.380 1.00 85.00 96 PHE A C 1
ATOM 720 O O . PHE A 1 96 ? 2.624 -22.342 -45.206 1.00 85.00 96 PHE A O 1
ATOM 727 N N . PHE A 1 97 ? 3.744 -20.394 -45.368 1.00 83.75 97 PHE A N 1
ATOM 728 C CA . PHE A 1 97 ? 2.635 -19.518 -44.967 1.00 83.75 97 PHE A CA 1
ATOM 729 C C . PHE A 1 97 ? 2.293 -18.424 -45.992 1.00 83.75 97 PHE A C 1
ATOM 731 O O . PHE A 1 97 ? 1.412 -17.613 -45.735 1.00 83.75 97 PHE A O 1
ATOM 738 N N . GLY A 1 98 ? 2.996 -18.344 -47.128 1.00 70.44 98 GLY A N 1
ATOM 739 C CA . GLY A 1 98 ? 2.854 -17.235 -48.081 1.00 70.44 98 GLY A CA 1
ATOM 740 C C . GLY 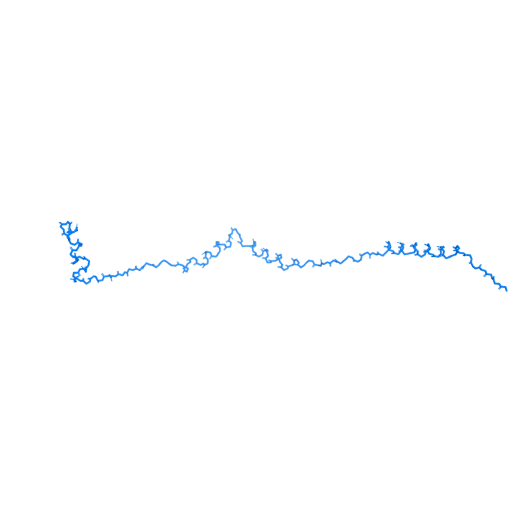A 1 98 ? 1.706 -17.354 -49.087 1.00 70.44 98 GLY A C 1
ATOM 741 O O . GLY A 1 98 ? 1.399 -16.362 -49.733 1.00 70.44 98 GLY A O 1
ATOM 742 N N . GLU A 1 99 ? 1.092 -18.529 -49.235 1.00 72.88 99 GLU A N 1
ATOM 743 C CA . GLU A 1 99 ? -0.025 -18.752 -50.174 1.00 72.88 99 GLU A CA 1
ATOM 744 C C . GLU A 1 99 ? -1.410 -18.574 -49.510 1.00 72.88 99 GLU A C 1
ATOM 746 O O . GLU A 1 99 ? -2.417 -18.536 -50.211 1.00 72.88 99 GLU A O 1
ATOM 751 N N . ASP A 1 100 ? -1.463 -18.438 -48.176 1.00 65.50 100 ASP A N 1
ATOM 752 C CA . ASP A 1 100 ? -2.700 -18.403 -47.369 1.00 65.50 100 ASP A CA 1
ATOM 753 C C . ASP A 1 100 ? -2.923 -17.072 -46.604 1.00 65.50 100 ASP A C 1
ATOM 755 O O . ASP A 1 100 ? -3.866 -16.964 -45.814 1.00 65.50 100 ASP A O 1
ATOM 759 N N . LEU A 1 101 ? -2.066 -16.062 -46.809 1.00 60.03 101 LEU A N 1
ATOM 760 C CA . LEU A 1 101 ? -2.154 -14.717 -46.208 1.00 60.03 101 LEU A CA 1
ATOM 761 C C . LEU A 1 101 ? -2.483 -13.657 -47.263 1.00 60.03 101 LEU A C 1
ATOM 763 O O . LEU A 1 101 ? -3.269 -12.740 -46.929 1.00 60.03 101 LEU A O 1
#

Mean predicted aligned error: 19.92 Å

pLDDT: mean 74.82, std 13.35, range [37.47, 96.62]

Foldseek 3Di:
DDDDDDPVVVVVVVVVVVVVVVVVVVPDDDPDDDDDPPCPPVVVVVVVCVPPPPDDPVRVVCVVCVVVDDDDDDDDDDPDDPPDDVQCVDPVNCVVCVVPD

Sequence (101 aa):
MRFSYPFSFRRLATWMAAVGLAIGMTLFPSISAQAEPLTSAASTAAQAMSSSGPSSFVTAAVNRVGPAVVRIDTERTVTRQTGSDPLLEDPFFRRFFGEDL